Protein AF-A0A1B1UC60-F1 (afdb_monomer_lite)

Organism: NCBI:txid1274631

Structure (mmCIF, N/CA/C/O backbone):
data_AF-A0A1B1UC60-F1
#
_entry.id   AF-A0A1B1UC60-F1
#
loop_
_atom_site.group_PDB
_atom_site.id
_atom_site.type_symbol
_atom_site.label_atom_id
_atom_site.label_alt_id
_atom_site.label_comp_id
_atom_site.label_asym_id
_atom_site.label_entity_id
_atom_site.label_seq_id
_atom_site.pdbx_PDB_ins_code
_atom_site.Cartn_x
_atom_site.Cartn_y
_atom_site.Cartn_z
_atom_site.occupancy
_atom_site.B_iso_or_equiv
_atom_site.auth_seq_id
_atom_site.auth_comp_id
_atom_site.auth_asym_id
_atom_site.auth_atom_id
_atom_site.pdbx_PDB_model_num
ATOM 1 N N . MET A 1 1 ? 7.643 90.306 -27.991 1.00 34.22 1 MET A N 1
ATOM 2 C CA . MET A 1 1 ? 6.418 90.229 -27.163 1.00 34.22 1 MET A CA 1
ATOM 3 C C . MET A 1 1 ? 6.064 88.763 -26.947 1.00 34.22 1 MET A C 1
ATOM 5 O O . MET A 1 1 ? 6.031 88.009 -27.910 1.00 34.22 1 MET A O 1
ATOM 9 N N . ASN A 1 2 ? 5.929 88.393 -25.672 1.00 38.38 2 ASN A N 1
ATOM 10 C CA . ASN A 1 2 ? 5.862 87.059 -25.060 1.00 38.38 2 ASN A CA 1
ATOM 11 C C . ASN A 1 2 ? 5.061 85.955 -25.775 1.00 38.38 2 ASN A C 1
ATOM 13 O O . ASN A 1 2 ? 3.880 86.121 -26.065 1.00 38.38 2 ASN A O 1
ATOM 17 N N . LYS A 1 3 ? 5.667 84.762 -25.843 1.00 38.03 3 LYS A N 1
ATOM 18 C CA . LYS A 1 3 ? 4.985 83.456 -25.806 1.00 38.03 3 LYS A CA 1
ATOM 19 C C . LYS A 1 3 ? 5.705 82.611 -24.745 1.00 38.03 3 LYS A C 1
ATOM 21 O O . LYS A 1 3 ? 6.890 82.349 -24.884 1.00 38.03 3 LYS A O 1
ATOM 26 N N . CYS A 1 4 ? 5.135 82.488 -23.546 1.00 45.31 4 CYS A N 1
ATOM 27 C CA . CYS A 1 4 ? 4.362 81.315 -23.114 1.00 45.31 4 CYS A CA 1
ATOM 28 C C . CYS A 1 4 ? 5.073 79.989 -23.407 1.00 45.31 4 CYS A C 1
ATOM 30 O O . CYS A 1 4 ? 5.000 79.506 -24.531 1.00 45.31 4 CYS A O 1
ATOM 32 N N . LEU A 1 5 ? 5.667 79.377 -22.380 1.00 43.56 5 LEU A N 1
ATOM 33 C CA . LEU A 1 5 ? 5.778 77.922 -22.307 1.00 43.56 5 LEU A CA 1
ATOM 34 C C . LEU A 1 5 ? 5.834 77.482 -20.833 1.00 43.56 5 LEU A C 1
ATOM 36 O O . LEU A 1 5 ? 6.873 77.536 -20.183 1.00 43.56 5 LEU A O 1
ATOM 40 N N . LEU A 1 6 ? 4.678 77.088 -20.300 1.00 45.09 6 LEU A N 1
ATOM 41 C CA . LEU A 1 6 ? 4.575 76.270 -19.094 1.00 45.09 6 LEU A CA 1
ATOM 42 C C . LEU A 1 6 ? 4.804 74.819 -19.528 1.00 45.09 6 LEU A C 1
ATOM 44 O O . LEU A 1 6 ? 4.009 74.273 -20.288 1.00 45.09 6 LEU A O 1
ATOM 48 N N . VAL A 1 7 ? 5.904 74.214 -19.083 1.00 45.28 7 VAL A N 1
ATOM 49 C CA . VAL A 1 7 ? 6.186 72.789 -19.295 1.00 45.28 7 VAL A CA 1
ATOM 50 C C . VAL A 1 7 ? 5.651 72.029 -18.088 1.00 45.28 7 VAL A C 1
ATOM 52 O O . VAL A 1 7 ? 6.196 72.125 -16.991 1.00 45.28 7 VAL A O 1
ATOM 55 N N . THR A 1 8 ? 4.566 71.285 -18.277 1.00 48.38 8 THR A N 1
ATOM 56 C CA . THR A 1 8 ? 4.047 70.347 -17.278 1.00 48.38 8 THR A CA 1
ATOM 57 C C . THR A 1 8 ? 4.685 68.983 -17.539 1.00 48.38 8 THR A C 1
ATOM 59 O O . THR A 1 8 ? 4.385 68.335 -18.538 1.00 48.38 8 THR A O 1
ATOM 62 N N . ILE A 1 9 ? 5.604 68.554 -16.671 1.00 51.50 9 ILE A N 1
ATOM 63 C CA . ILE A 1 9 ? 6.189 67.207 -16.718 1.00 51.50 9 ILE A CA 1
ATOM 64 C C . ILE A 1 9 ? 5.216 66.255 -16.017 1.00 51.50 9 ILE A C 1
ATOM 66 O O . ILE A 1 9 ? 5.057 66.310 -14.799 1.00 51.50 9 ILE A O 1
ATOM 70 N N . LEU A 1 10 ? 4.565 65.380 -16.785 1.00 45.78 10 LEU A N 1
ATOM 71 C CA . LEU A 1 10 ? 3.771 64.273 -16.256 1.00 45.78 10 LEU A CA 1
ATOM 72 C C . LEU A 1 10 ? 4.681 63.037 -16.142 1.00 45.78 10 LEU A C 1
ATOM 74 O O . LEU A 1 10 ? 4.956 62.368 -17.136 1.00 45.78 10 LEU A O 1
ATOM 78 N N . VAL A 1 11 ? 5.187 62.743 -14.941 1.00 51.78 11 VAL A N 1
ATOM 79 C CA . VAL A 1 11 ? 5.900 61.483 -14.670 1.00 51.78 11 VAL A CA 1
ATOM 80 C C . VAL A 1 11 ? 4.858 60.395 -14.420 1.00 51.78 11 VAL A C 1
ATOM 82 O O . VAL A 1 11 ? 4.266 60.324 -13.346 1.00 51.78 11 VAL A O 1
ATOM 85 N N . ALA A 1 12 ? 4.617 59.544 -15.416 1.00 52.75 12 ALA A N 1
ATOM 86 C CA . ALA A 1 12 ? 3.842 58.323 -15.232 1.00 52.75 12 ALA A CA 1
ATOM 87 C C . ALA A 1 12 ? 4.731 57.258 -14.568 1.00 52.75 12 ALA A C 1
ATOM 89 O O . ALA A 1 12 ? 5.546 56.613 -15.229 1.00 52.75 12 ALA A O 1
ATOM 90 N N . LEU A 1 13 ? 4.583 57.078 -13.252 1.00 52.69 13 LEU A N 1
ATOM 91 C CA . LEU A 1 13 ? 5.148 55.935 -12.534 1.00 52.69 13 LEU A CA 1
ATOM 92 C C . LEU A 1 13 ? 4.381 54.673 -12.962 1.00 52.69 13 LEU A C 1
ATOM 94 O O . LEU A 1 13 ? 3.318 54.355 -12.433 1.00 52.69 13 LEU A O 1
ATOM 98 N N . THR A 1 14 ? 4.903 53.953 -13.951 1.00 54.78 14 THR A N 1
ATOM 99 C CA . THR A 1 14 ? 4.450 52.593 -14.255 1.00 54.78 14 THR A CA 1
ATOM 100 C C . THR A 1 14 ? 5.103 51.647 -13.252 1.00 54.78 14 THR A C 1
ATOM 102 O O . THR A 1 14 ? 6.238 51.208 -13.411 1.00 54.78 14 THR A O 1
ATOM 105 N N . GLY A 1 15 ? 4.394 51.365 -12.159 1.00 53.69 15 GLY A N 1
ATOM 106 C CA . GLY A 1 15 ? 4.767 50.306 -11.228 1.00 53.69 15 GLY A CA 1
ATOM 107 C C . GLY A 1 15 ? 4.559 48.944 -11.885 1.00 53.69 15 GLY A C 1
ATOM 108 O O . GLY A 1 15 ? 3.484 48.365 -11.771 1.00 53.69 15 GLY A O 1
ATOM 109 N N . ALA A 1 16 ? 5.571 48.436 -12.587 1.00 58.22 16 ALA A N 1
ATOM 110 C CA . ALA A 1 16 ? 5.612 47.033 -12.972 1.00 58.22 16 ALA A CA 1
ATOM 111 C C . ALA A 1 16 ? 5.888 46.210 -11.708 1.00 58.22 16 ALA A C 1
ATOM 113 O O . ALA A 1 16 ? 7.011 46.169 -11.206 1.00 58.22 16 ALA A O 1
ATOM 114 N N . THR A 1 17 ? 4.859 45.568 -11.162 1.00 59.06 17 THR A N 1
ATOM 115 C CA . THR A 1 17 ? 5.042 44.494 -10.189 1.00 59.06 17 THR A CA 1
ATOM 116 C C . THR A 1 17 ? 5.744 43.342 -10.904 1.00 59.06 17 THR A C 1
ATOM 118 O O . THR A 1 17 ? 5.128 42.558 -11.620 1.00 59.06 17 THR A O 1
ATOM 121 N N . ALA A 1 18 ? 7.069 43.264 -10.762 1.00 60.66 18 ALA A N 1
ATOM 122 C CA . ALA A 1 18 ? 7.835 42.121 -11.230 1.00 60.66 18 ALA A CA 1
ATOM 123 C C . ALA A 1 18 ? 7.402 40.896 -10.414 1.00 60.66 18 ALA A C 1
ATOM 125 O O . ALA A 1 18 ? 7.820 40.713 -9.271 1.00 60.66 18 ALA A O 1
ATOM 126 N N . ALA A 1 19 ? 6.520 40.072 -10.982 1.00 64.44 19 ALA A N 1
ATOM 127 C CA . ALA A 1 19 ? 6.291 38.732 -10.467 1.00 64.44 19 ALA A CA 1
ATOM 128 C C . ALA A 1 19 ? 7.649 38.016 -10.436 1.00 64.44 19 ALA A C 1
ATOM 130 O O . ALA A 1 19 ? 8.370 38.021 -11.434 1.00 64.44 19 ALA A O 1
ATOM 131 N N . ALA A 1 20 ? 8.031 37.457 -9.286 1.00 68.31 20 ALA A N 1
ATOM 132 C CA . ALA A 1 20 ? 9.300 36.755 -9.154 1.00 68.31 20 ALA A CA 1
ATOM 133 C C . ALA A 1 20 ? 9.364 35.623 -10.192 1.00 68.31 20 ALA A C 1
ATOM 135 O O . ALA A 1 20 ? 8.557 34.692 -10.158 1.00 68.31 20 ALA A O 1
ATOM 136 N N . GLN A 1 21 ? 10.305 35.723 -11.133 1.00 72.75 21 GLN A N 1
ATOM 137 C CA . GLN A 1 21 ? 10.526 34.694 -12.142 1.00 72.75 21 GLN A CA 1
ATOM 138 C C . GLN A 1 21 ? 10.873 33.378 -11.432 1.00 72.75 21 GLN A C 1
ATOM 140 O O . GLN A 1 21 ? 11.736 33.359 -10.550 1.00 72.75 21 GLN A O 1
ATOM 145 N N . ALA A 1 22 ? 10.221 32.276 -11.808 1.00 79.44 22 ALA A N 1
ATOM 146 C CA . ALA A 1 22 ? 10.576 30.968 -11.268 1.00 79.44 22 ALA A CA 1
ATOM 147 C C . ALA A 1 22 ? 12.064 30.665 -11.551 1.00 79.44 22 ALA A C 1
ATOM 149 O O . ALA A 1 22 ? 12.548 30.976 -12.646 1.00 79.44 22 ALA A O 1
ATOM 150 N N . PRO A 1 23 ? 12.800 30.064 -10.595 1.00 83.88 23 PRO A N 1
ATOM 151 C CA . PRO A 1 23 ? 14.196 29.705 -10.803 1.00 83.88 23 PRO A CA 1
ATOM 152 C C . PRO A 1 23 ? 14.333 28.757 -11.998 1.00 83.88 23 PRO A C 1
ATOM 154 O O . PRO A 1 23 ? 13.493 27.884 -12.228 1.00 83.88 23 PRO A O 1
ATOM 157 N N . THR A 1 24 ? 15.413 28.919 -12.759 1.00 93.88 24 THR A N 1
ATOM 158 C CA . THR A 1 24 ? 15.725 28.022 -13.875 1.00 93.88 24 THR A CA 1
ATOM 159 C C . THR A 1 24 ? 16.000 26.604 -13.365 1.00 93.88 24 THR A C 1
ATOM 161 O O . THR A 1 24 ? 16.361 26.400 -12.203 1.00 93.88 24 THR A O 1
ATOM 164 N N . LYS A 1 25 ? 15.872 25.600 -14.245 1.00 95.44 25 LYS A N 1
ATOM 165 C CA . LYS A 1 25 ? 16.233 24.208 -13.916 1.00 95.44 25 LYS A CA 1
ATOM 166 C C . LYS A 1 25 ? 17.662 24.106 -13.379 1.00 95.44 25 LYS A C 1
ATOM 168 O O . LYS A 1 25 ? 17.888 23.399 -12.404 1.00 95.44 25 LYS A O 1
ATOM 173 N N . ASP A 1 26 ? 18.590 24.866 -13.952 1.00 96.12 26 ASP A N 1
ATOM 174 C CA . ASP A 1 26 ? 19.987 24.876 -13.519 1.00 96.12 26 ASP A CA 1
ATOM 175 C C . ASP A 1 26 ? 20.150 25.457 -12.113 1.00 96.12 26 ASP A C 1
ATOM 177 O O . ASP A 1 26 ? 20.866 24.883 -11.296 1.00 96.12 26 ASP A O 1
ATOM 181 N N . ALA A 1 27 ? 19.430 26.537 -11.788 1.00 95.75 27 ALA A N 1
ATOM 182 C CA . ALA A 1 27 ? 19.425 27.096 -10.438 1.00 95.75 27 ALA A CA 1
ATOM 183 C C . ALA A 1 27 ? 18.850 26.102 -9.412 1.00 95.75 27 ALA A C 1
ATOM 185 O O . ALA A 1 27 ? 19.379 25.975 -8.306 1.00 95.75 27 ALA A O 1
ATOM 186 N N . LEU A 1 28 ? 17.806 25.350 -9.785 1.00 95.94 28 LEU A N 1
ATOM 187 C CA . LEU A 1 28 ? 17.242 24.287 -8.947 1.00 95.94 28 LEU A CA 1
ATOM 188 C C . LEU A 1 28 ? 18.233 23.134 -8.733 1.00 95.94 28 LEU A C 1
ATOM 190 O O . LEU A 1 28 ? 18.387 22.675 -7.602 1.00 95.94 28 LEU A O 1
ATOM 194 N N . ILE A 1 29 ? 18.928 22.693 -9.786 1.00 96.12 29 ILE A N 1
ATOM 195 C CA . ILE A 1 29 ? 19.940 21.628 -9.710 1.00 96.12 29 ILE A CA 1
ATOM 196 C C . ILE A 1 29 ? 21.138 22.080 -8.870 1.00 96.12 29 ILE A C 1
ATOM 198 O O . ILE A 1 29 ? 21.598 21.323 -8.021 1.00 96.12 29 ILE A O 1
ATOM 202 N N . ALA A 1 30 ? 21.630 23.306 -9.061 1.00 96.31 30 ALA A N 1
ATOM 203 C CA . ALA A 1 30 ? 22.743 23.849 -8.284 1.00 96.31 30 ALA A CA 1
ATOM 204 C C . ALA A 1 30 ? 22.399 23.928 -6.790 1.00 96.31 30 ALA A C 1
ATOM 206 O O . ALA A 1 30 ? 23.187 23.493 -5.951 1.00 96.31 30 ALA A O 1
ATOM 207 N N . ARG A 1 31 ? 21.188 24.399 -6.462 1.00 96.19 31 ARG A N 1
ATOM 208 C CA . ARG A 1 31 ? 20.674 24.387 -5.088 1.00 96.19 31 ARG A CA 1
ATOM 209 C C . ARG A 1 31 ? 20.547 22.965 -4.537 1.00 96.19 31 ARG A C 1
ATOM 211 O O . ARG A 1 31 ? 20.874 22.743 -3.381 1.00 96.19 31 ARG A O 1
ATOM 218 N N . ALA A 1 32 ? 20.054 22.006 -5.321 1.00 95.31 32 ALA A N 1
ATOM 219 C CA . ALA A 1 32 ? 19.947 20.617 -4.871 1.00 95.31 32 ALA A CA 1
ATOM 220 C C . ALA A 1 32 ? 21.329 20.030 -4.546 1.00 95.31 32 ALA A C 1
ATOM 222 O O . ALA A 1 32 ? 21.513 19.487 -3.461 1.00 95.31 32 ALA A O 1
ATOM 223 N N . LYS A 1 33 ? 22.311 20.240 -5.431 1.00 93.50 33 LYS A N 1
ATOM 224 C CA . LYS A 1 33 ? 23.703 19.812 -5.233 1.00 93.50 33 LYS A CA 1
ATOM 225 C C . LYS A 1 33 ? 24.343 20.427 -3.990 1.00 93.50 33 LYS A C 1
ATOM 227 O O . LYS A 1 33 ? 25.084 19.743 -3.301 1.00 93.50 33 LYS A O 1
ATOM 232 N N . SER A 1 34 ? 24.045 21.688 -3.657 1.00 95.94 34 SER A N 1
ATOM 233 C CA . SER A 1 34 ? 24.599 22.311 -2.443 1.00 95.94 34 SER A CA 1
ATOM 234 C C . SER A 1 34 ? 24.080 21.698 -1.135 1.00 95.94 34 SER A C 1
ATOM 236 O O . SER A 1 34 ? 24.659 21.954 -0.085 1.00 95.94 34 SER A O 1
ATOM 238 N N . PHE A 1 35 ? 22.983 20.934 -1.181 1.00 96.06 35 PHE A N 1
ATOM 239 C CA . PHE A 1 35 ? 22.436 20.188 -0.040 1.00 96.06 35 PHE A CA 1
ATOM 240 C C . PHE A 1 35 ? 22.664 18.675 -0.151 1.00 96.06 35 PHE A C 1
ATOM 242 O O . PHE A 1 35 ? 22.179 17.925 0.697 1.00 96.06 35 PHE A O 1
ATOM 249 N N . GLU A 1 36 ? 23.347 18.212 -1.198 1.00 93.88 36 GLU A N 1
ATOM 250 C CA . GLU A 1 36 ? 23.640 16.797 -1.376 1.00 93.88 36 GLU A CA 1
ATOM 251 C C . GLU A 1 36 ? 24.646 16.349 -0.309 1.00 93.88 36 GLU A C 1
ATOM 253 O O . GLU A 1 36 ? 25.618 17.044 -0.011 1.00 93.88 36 GLU A O 1
ATOM 258 N N . LEU A 1 37 ? 24.374 15.206 0.317 1.00 94.00 37 LEU A N 1
ATOM 259 C CA . LEU A 1 37 ? 25.297 14.610 1.276 1.00 94.00 37 LEU A CA 1
ATOM 260 C C . LEU A 1 37 ? 26.477 14.006 0.512 1.00 94.00 37 LEU A C 1
ATOM 262 O O . LEU A 1 37 ? 26.276 13.416 -0.548 1.00 94.00 37 LEU A O 1
ATOM 266 N N . ASP A 1 38 ? 27.685 14.095 1.074 1.00 93.69 38 ASP A N 1
ATOM 267 C CA . ASP A 1 38 ? 28.888 13.455 0.521 1.00 93.69 38 ASP A CA 1
ATOM 268 C C . ASP A 1 38 ? 28.857 11.936 0.761 1.00 93.69 38 ASP A C 1
ATOM 270 O O . ASP A 1 38 ? 29.592 11.365 1.566 1.00 93.69 38 ASP A O 1
ATOM 274 N N . THR A 1 39 ? 27.890 11.281 0.127 1.00 93.19 39 THR A N 1
ATOM 275 C CA . THR A 1 39 ? 27.642 9.846 0.226 1.00 93.19 39 THR A CA 1
ATOM 276 C C . THR A 1 39 ? 27.338 9.294 -1.159 1.00 93.19 39 THR A C 1
ATOM 278 O O . THR A 1 39 ? 26.557 9.906 -1.892 1.00 93.19 39 THR A O 1
ATOM 281 N N . PRO A 1 40 ? 27.887 8.125 -1.532 1.00 92.75 40 PRO A N 1
ATOM 282 C CA . PRO A 1 40 ? 27.552 7.504 -2.802 1.00 92.75 40 PRO A CA 1
ATOM 283 C C . PRO A 1 40 ? 26.067 7.131 -2.828 1.00 92.75 40 PRO A C 1
ATOM 285 O O . PRO A 1 40 ? 25.565 6.458 -1.925 1.00 92.75 40 PRO A O 1
ATOM 288 N N . TYR A 1 41 ? 25.366 7.532 -3.889 1.00 90.25 41 TYR A N 1
ATOM 289 C CA . TYR A 1 41 ? 24.006 7.064 -4.120 1.00 90.25 41 TYR A CA 1
ATOM 290 C C . TYR A 1 41 ? 24.020 5.573 -4.474 1.00 90.25 41 TYR A C 1
ATOM 292 O O . TYR A 1 41 ? 24.623 5.163 -5.467 1.00 90.25 41 TYR A O 1
ATOM 300 N N . VAL A 1 42 ? 23.306 4.769 -3.687 1.00 92.12 42 VAL A N 1
ATOM 301 C CA . VAL A 1 42 ? 23.042 3.358 -3.979 1.00 92.12 42 VAL A CA 1
ATOM 302 C C . VAL A 1 42 ? 21.528 3.187 -4.102 1.00 92.12 42 VAL A C 1
ATOM 304 O O . VAL A 1 42 ? 20.810 3.514 -3.152 1.00 92.12 42 VAL A O 1
ATOM 307 N N . PRO A 1 43 ? 21.006 2.713 -5.249 1.00 89.00 43 PRO A N 1
ATOM 308 C CA . PRO A 1 43 ? 19.575 2.509 -5.396 1.00 89.00 43 PRO A CA 1
ATOM 309 C C . PRO A 1 43 ? 19.090 1.410 -4.438 1.00 89.00 43 PRO A C 1
ATOM 311 O O . PRO A 1 43 ? 19.855 0.500 -4.103 1.00 89.00 43 PRO A O 1
ATOM 314 N N . PRO A 1 44 ? 17.813 1.446 -4.017 1.00 87.75 44 PRO A N 1
ATOM 315 C CA . PRO A 1 44 ? 17.226 0.345 -3.269 1.00 87.75 44 PRO A CA 1
ATOM 316 C C . PRO A 1 44 ? 17.420 -0.985 -4.012 1.00 87.75 44 PRO A C 1
ATOM 318 O O . PRO A 1 44 ? 17.254 -1.023 -5.234 1.00 87.75 44 PRO A O 1
ATOM 321 N N . PRO A 1 45 ? 17.748 -2.078 -3.306 1.00 89.25 45 PRO A N 1
ATOM 322 C CA . PRO A 1 45 ? 17.953 -3.370 -3.944 1.00 89.25 45 PRO A CA 1
ATOM 323 C C . PRO A 1 45 ? 16.661 -3.902 -4.583 1.00 89.25 45 PRO A C 1
ATOM 325 O O . PRO A 1 45 ? 15.551 -3.586 -4.145 1.00 89.25 45 PRO A O 1
ATOM 328 N N . GLY A 1 46 ? 16.819 -4.771 -5.583 1.00 86.25 46 GLY A N 1
ATOM 329 C CA . GLY A 1 46 ? 15.717 -5.441 -6.280 1.00 86.25 46 GLY A CA 1
ATOM 330 C C . GLY A 1 46 ? 15.179 -4.680 -7.495 1.00 86.25 46 GLY A C 1
ATOM 331 O O . GLY A 1 46 ? 15.651 -3.599 -7.839 1.00 86.25 46 GLY A O 1
ATOM 332 N N . ASP A 1 47 ? 14.187 -5.271 -8.163 1.00 90.06 47 ASP A N 1
ATOM 333 C CA . ASP A 1 47 ? 13.523 -4.663 -9.320 1.00 90.06 47 ASP A CA 1
ATOM 334 C C . ASP A 1 47 ? 12.682 -3.441 -8.887 1.00 90.06 47 ASP A C 1
ATOM 336 O O . ASP A 1 47 ? 11.778 -3.588 -8.055 1.00 90.06 47 ASP A O 1
ATOM 340 N N . PRO A 1 48 ? 12.897 -2.243 -9.468 1.00 92.06 48 PRO A N 1
ATOM 341 C CA . PRO A 1 48 ? 12.064 -1.067 -9.223 1.00 92.06 48 PRO A CA 1
ATOM 342 C C . PRO A 1 48 ? 10.552 -1.310 -9.354 1.00 92.06 48 PRO A C 1
ATOM 344 O O . PRO A 1 48 ? 9.767 -0.728 -8.598 1.00 92.06 48 PRO A O 1
ATOM 347 N N . LEU A 1 49 ? 10.110 -2.182 -10.268 1.00 94.25 49 LEU A N 1
ATOM 348 C CA . LEU A 1 49 ? 8.685 -2.491 -10.434 1.00 94.25 49 LEU A CA 1
ATOM 349 C C . LEU A 1 49 ? 8.091 -3.158 -9.181 1.00 94.25 49 LEU A C 1
ATOM 351 O O . LEU A 1 49 ? 6.932 -2.903 -8.845 1.00 94.25 49 LEU A O 1
ATOM 355 N N . THR A 1 50 ? 8.898 -3.918 -8.436 1.00 94.69 50 THR A N 1
ATOM 356 C CA . THR A 1 50 ? 8.514 -4.534 -7.154 1.00 94.69 50 THR A CA 1
ATOM 357 C C . THR A 1 50 ? 8.198 -3.481 -6.093 1.00 94.69 50 THR A C 1
ATOM 359 O O . THR A 1 50 ? 7.238 -3.632 -5.330 1.00 94.69 50 THR A O 1
ATOM 362 N N . HIS A 1 51 ? 8.946 -2.377 -6.069 1.00 94.69 51 HIS A N 1
ATOM 363 C CA . HIS A 1 51 ? 8.709 -1.263 -5.145 1.00 94.69 51 HIS A CA 1
ATOM 364 C C . HIS A 1 51 ? 7.453 -0.470 -5.520 1.00 94.69 51 HIS A C 1
ATOM 366 O O . HIS A 1 51 ? 6.658 -0.113 -4.647 1.00 94.69 51 HIS A O 1
ATOM 372 N N . HIS A 1 52 ? 7.202 -0.273 -6.817 1.00 95.75 52 HIS A N 1
ATOM 373 C CA . HIS A 1 52 ? 5.952 0.327 -7.289 1.00 95.75 52 HIS A CA 1
ATOM 374 C C . HIS A 1 52 ? 4.732 -0.539 -6.957 1.00 95.75 52 HIS A C 1
ATOM 376 O O . HIS A 1 52 ? 3.731 -0.009 -6.477 1.00 95.75 52 HIS A O 1
ATOM 382 N N . ALA A 1 53 ? 4.814 -1.860 -7.138 1.00 96.81 53 ALA A N 1
ATOM 383 C CA . ALA A 1 53 ? 3.748 -2.788 -6.759 1.00 96.81 53 ALA A CA 1
ATOM 384 C C . ALA A 1 53 ? 3.482 -2.779 -5.244 1.00 96.81 53 ALA A C 1
ATOM 386 O O . ALA A 1 53 ? 2.330 -2.737 -4.815 1.00 96.81 53 ALA A O 1
ATOM 387 N N . ALA A 1 54 ? 4.544 -2.744 -4.434 1.00 96.56 54 ALA A N 1
ATOM 388 C CA . ALA A 1 54 ? 4.475 -2.616 -2.979 1.00 96.56 54 ALA A CA 1
ATOM 389 C C . ALA A 1 54 ? 3.754 -1.333 -2.533 1.00 96.56 54 ALA A C 1
ATOM 391 O O . ALA A 1 54 ? 2.860 -1.381 -1.680 1.00 96.56 54 ALA A O 1
ATOM 392 N N . GLY A 1 55 ? 4.116 -0.195 -3.128 1.00 96.38 55 GLY A N 1
ATOM 393 C CA . GLY A 1 55 ? 3.442 1.076 -2.884 1.00 96.38 55 GLY A CA 1
ATOM 394 C C . GLY A 1 55 ? 1.991 1.053 -3.363 1.00 96.38 55 GLY A C 1
ATOM 395 O O . GLY A 1 55 ? 1.097 1.491 -2.640 1.00 96.38 55 GLY A O 1
ATOM 396 N N . TYR A 1 56 ? 1.739 0.486 -4.545 1.00 97.75 56 TYR A N 1
ATOM 397 C CA . TYR A 1 56 ? 0.403 0.431 -5.127 1.00 97.75 56 TYR A CA 1
ATOM 398 C C . TYR A 1 56 ? -0.556 -0.399 -4.266 1.00 97.75 56 TYR A C 1
ATOM 400 O O . TYR A 1 56 ? -1.646 0.074 -3.941 1.00 97.75 56 TYR A O 1
ATOM 408 N N . ALA A 1 57 ? -0.122 -1.574 -3.795 1.00 98.19 57 ALA A N 1
ATOM 409 C CA . ALA A 1 57 ? -0.883 -2.389 -2.849 1.00 98.19 57 ALA A CA 1
ATOM 410 C C . ALA A 1 57 ? -1.229 -1.602 -1.573 1.00 98.19 57 ALA A C 1
ATOM 412 O O . ALA A 1 57 ? -2.373 -1.633 -1.116 1.00 98.19 57 ALA A O 1
ATOM 413 N N . LYS A 1 58 ? -0.279 -0.829 -1.027 1.00 98.19 58 LYS A N 1
ATOM 414 C CA . LYS A 1 58 ? -0.520 0.014 0.155 1.00 98.19 58 LYS A CA 1
ATOM 415 C C . LYS A 1 58 ? -1.532 1.116 -0.107 1.00 98.19 58 LYS A C 1
ATOM 417 O O . LYS A 1 58 ? -2.423 1.314 0.716 1.00 98.19 58 LYS A O 1
ATOM 422 N N . VAL A 1 59 ? -1.394 1.846 -1.214 1.00 98.12 59 VAL A N 1
ATOM 423 C CA . VAL A 1 59 ? -2.314 2.937 -1.571 1.00 98.12 59 VAL A CA 1
ATOM 424 C C . VAL A 1 59 ? -3.731 2.396 -1.714 1.00 98.12 59 VAL A C 1
ATOM 426 O O . VAL A 1 59 ? -4.658 2.949 -1.128 1.00 98.1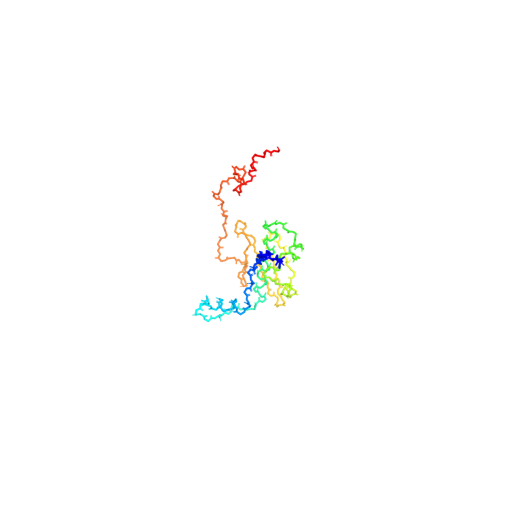2 59 VAL A O 1
ATOM 429 N N . MET A 1 60 ? -3.886 1.272 -2.411 1.00 98.38 60 MET A N 1
ATOM 430 C CA . MET A 1 60 ? -5.178 0.613 -2.588 1.00 98.38 60 MET A CA 1
ATOM 431 C C . MET A 1 60 ? -5.756 0.098 -1.268 1.00 98.38 60 MET A C 1
ATOM 433 O O . MET A 1 60 ? -6.942 0.286 -1.011 1.00 98.38 60 MET A O 1
ATOM 437 N N . CYS A 1 61 ? -4.927 -0.486 -0.399 1.00 98.69 61 CYS A N 1
ATOM 438 C CA . CYS A 1 61 ? -5.351 -0.893 0.939 1.00 98.69 61 CYS A CA 1
ATOM 439 C C . CYS A 1 61 ? -5.882 0.302 1.741 1.00 98.69 61 CYS A C 1
ATOM 441 O O . CYS A 1 61 ? -6.980 0.225 2.290 1.00 98.69 61 CYS A O 1
ATOM 443 N N . SER A 1 62 ? -5.145 1.419 1.785 1.00 98.50 62 SER A N 1
ATOM 444 C CA . SER A 1 62 ? -5.580 2.621 2.505 1.00 98.50 62 SER A CA 1
ATOM 445 C C . SER A 1 62 ? -6.869 3.190 1.917 1.00 98.50 62 SER A C 1
ATOM 447 O O . SER A 1 62 ? -7.804 3.477 2.661 1.00 98.50 62 SER A O 1
ATOM 449 N N . ALA A 1 63 ? -6.950 3.294 0.591 1.00 98.12 63 ALA A N 1
ATOM 450 C CA . ALA A 1 63 ? -8.131 3.800 -0.094 1.00 98.12 63 ALA A CA 1
ATOM 451 C C . ALA A 1 63 ? -9.386 2.993 0.267 1.00 98.12 63 ALA A C 1
ATOM 453 O O . ALA A 1 63 ? -10.407 3.573 0.627 1.00 98.12 63 ALA A O 1
ATOM 454 N N . VAL A 1 64 ? -9.298 1.661 0.231 1.00 98.44 64 VAL A N 1
ATOM 455 C CA . VAL A 1 64 ? -10.452 0.783 0.455 1.00 98.44 64 VAL A CA 1
ATOM 456 C C . VAL A 1 64 ? -10.781 0.618 1.939 1.00 98.44 64 VAL A C 1
ATOM 458 O O . VAL A 1 64 ? -11.947 0.708 2.313 1.00 98.44 64 VAL A O 1
ATOM 461 N N . PHE A 1 65 ? -9.790 0.358 2.796 1.00 98.50 65 PHE A N 1
ATOM 462 C CA . PHE A 1 65 ? -10.037 -0.030 4.191 1.00 98.50 65 PHE A CA 1
ATOM 463 C C . PHE A 1 65 ? -9.970 1.123 5.193 1.00 98.50 65 PHE A C 1
ATOM 465 O O . PHE A 1 65 ? -10.531 0.986 6.276 1.00 98.50 65 PHE A O 1
ATOM 472 N N . MET A 1 66 ? -9.305 2.235 4.862 1.00 97.12 66 MET A N 1
ATOM 473 C CA . MET A 1 66 ? -9.265 3.417 5.734 1.00 97.12 66 MET A CA 1
ATOM 474 C C . MET A 1 66 ? -10.256 4.481 5.272 1.00 97.12 66 MET A C 1
ATOM 476 O O . MET A 1 66 ? -11.033 4.978 6.076 1.00 97.12 66 MET A O 1
ATOM 480 N N . THR A 1 67 ? -10.235 4.822 3.983 1.00 97.19 67 THR A N 1
ATOM 481 C CA . THR A 1 67 ? -11.086 5.888 3.430 1.00 97.19 67 THR A CA 1
ATOM 482 C C . THR A 1 67 ? -12.452 5.373 2.966 1.00 97.19 67 THR A C 1
ATOM 484 O O . THR A 1 67 ? -13.388 6.153 2.855 1.00 97.19 67 THR A O 1
ATOM 487 N N . GLY A 1 68 ? -12.592 4.068 2.707 1.00 97.38 68 GLY A N 1
ATOM 488 C CA . GLY A 1 68 ? -13.855 3.477 2.252 1.00 97.38 68 GLY A CA 1
ATOM 489 C C . GLY A 1 68 ? -14.158 3.699 0.766 1.00 97.38 68 GLY A C 1
ATOM 490 O O . GLY A 1 68 ? -15.307 3.569 0.352 1.00 97.38 68 GLY A O 1
ATOM 491 N N . LEU A 1 69 ? -13.152 4.028 -0.048 1.00 98.25 69 LEU A N 1
ATOM 492 C CA . LEU A 1 69 ? -13.323 4.233 -1.486 1.00 98.25 69 LEU A CA 1
ATOM 493 C C . LEU A 1 69 ? -13.645 2.920 -2.210 1.00 98.25 69 LEU A C 1
ATOM 495 O O . LEU A 1 69 ? -13.127 1.849 -1.871 1.00 98.25 69 LEU A O 1
ATOM 499 N N . ALA A 1 70 ? -14.457 3.019 -3.264 1.00 98.19 70 ALA A N 1
ATOM 500 C CA . ALA A 1 70 ? -14.693 1.910 -4.177 1.00 98.19 70 ALA A CA 1
ATOM 501 C C . ALA A 1 70 ? -13.376 1.509 -4.884 1.00 98.19 70 ALA A C 1
ATOM 503 O O . ALA A 1 70 ? -12.601 2.393 -5.268 1.00 98.19 70 ALA A O 1
ATOM 504 N N . PRO A 1 71 ? -13.075 0.204 -5.047 1.00 97.88 71 PRO A N 1
ATOM 505 C CA . PRO A 1 71 ? -11.795 -0.230 -5.608 1.00 97.88 71 PRO A CA 1
ATOM 506 C C . PRO A 1 71 ? -11.511 0.300 -7.017 1.00 97.88 71 PRO A C 1
ATOM 508 O O . PRO A 1 71 ? -10.402 0.744 -7.287 1.00 97.88 71 PRO A O 1
ATOM 511 N N . ASP A 1 72 ? -12.499 0.294 -7.904 1.00 96.94 72 ASP A N 1
ATOM 512 C CA . ASP A 1 72 ? -12.401 0.814 -9.271 1.00 96.94 72 ASP A CA 1
ATOM 513 C C . ASP A 1 72 ? -12.128 2.325 -9.298 1.00 96.94 72 ASP A C 1
ATOM 515 O O . ASP A 1 72 ? -11.209 2.782 -9.984 1.00 96.94 72 ASP A O 1
ATOM 519 N N . PHE A 1 73 ? -12.837 3.090 -8.466 1.00 97.25 73 PHE A N 1
ATOM 520 C CA . PHE A 1 73 ? -12.576 4.513 -8.273 1.00 97.25 73 PHE A CA 1
ATOM 521 C C . PHE A 1 73 ? -11.153 4.752 -7.761 1.00 97.25 73 PHE A C 1
ATOM 523 O O . PHE A 1 73 ? -10.452 5.641 -8.251 1.00 97.25 73 PHE A O 1
ATOM 530 N N . ALA A 1 74 ? -10.701 3.950 -6.795 1.00 96.81 74 ALA A N 1
ATOM 531 C CA . ALA A 1 74 ? -9.374 4.090 -6.217 1.00 96.81 74 ALA A CA 1
ATOM 532 C C . ALA A 1 74 ? -8.261 3.749 -7.226 1.00 96.81 74 ALA A C 1
ATOM 534 O O . ALA A 1 74 ? -7.253 4.459 -7.312 1.00 96.81 74 ALA A O 1
ATOM 535 N N . VAL A 1 75 ? -8.462 2.713 -8.046 1.00 95.44 75 VAL A N 1
ATOM 536 C CA . VAL A 1 75 ? -7.587 2.401 -9.181 1.00 95.44 75 VAL A CA 1
ATOM 537 C C . VAL A 1 75 ? -7.518 3.610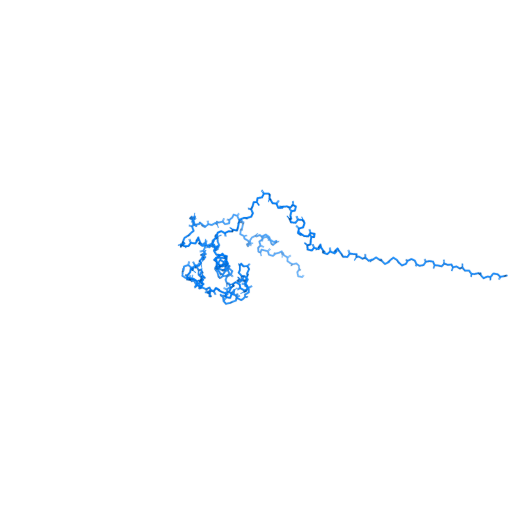 -10.114 1.00 95.44 75 VAL A C 1
ATOM 539 O O . VAL A 1 75 ? -6.420 4.068 -10.424 1.00 95.44 75 VAL A O 1
ATOM 542 N N . ALA A 1 76 ? -8.646 4.167 -10.544 1.00 93.88 76 ALA A N 1
ATOM 543 C CA . ALA A 1 76 ? -8.643 5.275 -11.496 1.00 93.88 76 ALA A CA 1
ATOM 544 C C . ALA A 1 76 ? -7.975 6.546 -10.938 1.00 93.88 76 ALA A C 1
ATOM 546 O O . ALA A 1 76 ? -7.195 7.176 -11.648 1.00 93.88 76 ALA A O 1
ATOM 547 N N . ASN A 1 77 ? -8.213 6.884 -9.665 1.00 94.75 77 ASN A N 1
ATOM 548 C CA . ASN A 1 77 ? -7.961 8.241 -9.170 1.00 94.75 77 ASN A CA 1
ATOM 549 C C . ASN A 1 77 ? -6.866 8.380 -8.113 1.00 94.75 77 ASN A C 1
ATOM 551 O O . ASN A 1 77 ? -6.359 9.480 -7.948 1.00 94.75 77 ASN A O 1
ATOM 555 N N . VAL A 1 78 ? -6.490 7.328 -7.378 1.00 93.75 78 VAL A N 1
ATOM 556 C CA . VAL A 1 78 ? -5.502 7.473 -6.280 1.00 93.75 78 VAL A CA 1
ATOM 557 C C . VAL A 1 78 ? -4.312 6.533 -6.402 1.00 93.75 78 VAL A C 1
ATOM 559 O O . VAL A 1 78 ? -3.218 6.861 -5.949 1.00 93.75 78 VAL A O 1
ATOM 562 N N . GLY A 1 79 ? -4.478 5.398 -7.085 1.00 89.56 79 GLY A N 1
ATOM 563 C CA . GLY A 1 79 ? -3.428 4.395 -7.261 1.00 89.56 79 GLY A CA 1
ATOM 564 C C . GLY A 1 79 ? -2.131 4.912 -7.892 1.00 89.56 79 GLY A C 1
ATOM 565 O O . GLY A 1 79 ? -1.083 4.294 -7.726 1.00 89.56 79 GLY A O 1
ATOM 566 N N . PHE A 1 80 ? -2.187 6.041 -8.609 1.00 91.06 80 PHE A N 1
ATOM 567 C CA . PHE A 1 80 ? -1.053 6.585 -9.355 1.00 91.06 80 PHE A CA 1
ATOM 568 C C . PHE A 1 80 ? 0.076 7.153 -8.473 1.00 91.06 80 PHE A C 1
ATOM 570 O O . PHE A 1 80 ? 1.191 7.327 -8.961 1.00 91.06 80 PHE A O 1
ATOM 577 N N . PHE A 1 81 ? -0.194 7.442 -7.192 1.00 87.50 81 PHE A N 1
ATOM 578 C CA . PHE A 1 81 ? 0.723 8.196 -6.326 1.00 87.50 81 PHE A CA 1
ATOM 579 C C . PHE A 1 81 ? 2.082 7.506 -6.129 1.00 87.50 81 PHE A C 1
ATOM 581 O O . PHE A 1 81 ? 3.124 8.149 -6.183 1.00 87.50 81 PHE A O 1
ATOM 588 N N . THR A 1 82 ? 2.087 6.187 -5.932 1.00 87.88 82 THR A N 1
ATOM 589 C CA . THR A 1 82 ? 3.320 5.395 -5.751 1.00 87.88 82 THR A CA 1
ATOM 590 C C . THR A 1 82 ? 3.711 4.595 -6.988 1.00 87.88 82 THR A C 1
ATOM 592 O O . THR A 1 82 ? 4.814 4.060 -7.057 1.00 87.88 82 THR A O 1
ATOM 595 N N . ALA A 1 83 ? 2.807 4.471 -7.955 1.00 90.69 83 ALA A N 1
ATOM 596 C CA . ALA A 1 83 ? 3.032 3.761 -9.199 1.00 90.69 83 ALA A CA 1
ATOM 597 C C . ALA A 1 83 ? 2.390 4.581 -10.313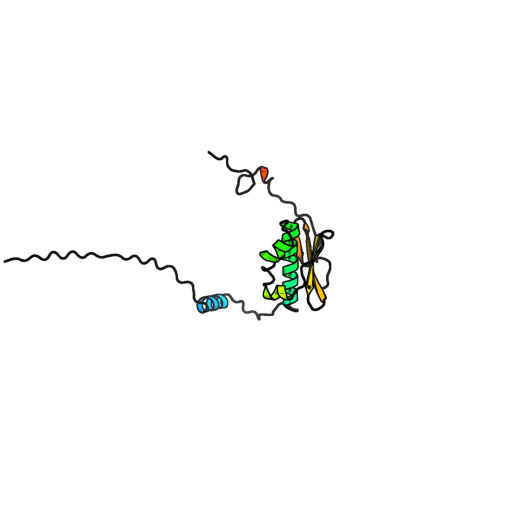 1.00 90.69 83 ALA A C 1
ATOM 599 O O . ALA A 1 83 ? 1.172 4.579 -10.452 1.00 90.69 83 ALA A O 1
ATOM 600 N N . SER A 1 84 ? 3.196 5.299 -11.094 1.00 91.62 84 SER A N 1
ATOM 601 C CA . SER A 1 84 ? 2.695 6.088 -12.225 1.00 91.62 84 SER A CA 1
ATOM 602 C C . SER A 1 84 ? 1.848 5.228 -13.172 1.00 91.62 84 SER A C 1
ATOM 604 O O . SER A 1 84 ? 1.963 3.999 -13.181 1.00 91.62 84 SER A O 1
ATOM 606 N N . TYR A 1 85 ? 1.024 5.853 -14.018 1.00 91.44 85 TYR A N 1
ATOM 607 C CA . TYR A 1 85 ? 0.218 5.117 -15.001 1.00 91.44 85 TYR A CA 1
ATOM 608 C C . TYR A 1 85 ? 1.060 4.156 -15.857 1.00 91.44 85 TYR A C 1
ATOM 610 O O . TYR A 1 85 ? 0.651 3.017 -16.070 1.00 91.44 85 TYR A O 1
ATOM 618 N N . GLY A 1 86 ? 2.271 4.567 -16.254 1.00 93.31 86 GLY A N 1
ATOM 619 C CA . GLY A 1 86 ? 3.198 3.715 -17.004 1.00 93.31 86 GLY A CA 1
ATOM 620 C C . GLY A 1 86 ? 3.691 2.497 -16.215 1.00 93.31 86 GLY A C 1
ATOM 621 O O . GLY A 1 86 ? 3.801 1.409 -16.772 1.00 93.31 86 GLY A O 1
ATOM 622 N N . HIS A 1 87 ? 3.948 2.635 -14.910 1.00 93.25 87 HIS A N 1
ATOM 623 C CA . HIS A 1 87 ? 4.316 1.490 -14.072 1.00 93.25 87 HIS A CA 1
ATOM 624 C C . HIS A 1 87 ? 3.119 0.577 -13.796 1.00 93.25 87 HIS A C 1
ATOM 626 O O . HIS A 1 87 ? 3.259 -0.638 -13.898 1.00 93.25 87 HIS A O 1
ATOM 632 N N . ARG A 1 88 ? 1.943 1.147 -13.511 1.00 91.94 88 ARG A N 1
ATOM 633 C CA . ARG A 1 88 ? 0.706 0.403 -13.224 1.00 91.94 88 ARG A CA 1
ATOM 634 C C . ARG A 1 88 ? 0.200 -0.412 -14.398 1.00 91.94 88 ARG A C 1
ATOM 636 O O . ARG A 1 88 ? -0.299 -1.504 -14.174 1.00 91.94 88 ARG A O 1
ATOM 643 N N . ALA A 1 89 ? 0.368 0.080 -15.623 1.00 93.12 89 ALA A N 1
ATOM 644 C CA . ALA A 1 89 ? 0.011 -0.667 -16.827 1.00 93.12 89 ALA A CA 1
ATOM 645 C C . ALA A 1 89 ? 0.767 -2.005 -16.953 1.00 93.12 89 ALA A C 1
ATOM 647 O O . ALA A 1 89 ? 0.340 -2.879 -17.698 1.00 93.12 89 ALA A O 1
ATOM 648 N N . ARG A 1 90 ? 1.879 -2.171 -16.223 1.00 95.25 90 ARG A N 1
ATOM 649 C CA . ARG A 1 90 ? 2.690 -3.398 -16.186 1.00 95.25 90 ARG A CA 1
ATOM 650 C C . ARG A 1 90 ? 2.385 -4.292 -14.982 1.00 95.25 90 ARG A C 1
ATOM 652 O O . ARG A 1 90 ? 3.032 -5.319 -14.824 1.00 95.25 90 ARG A O 1
ATOM 659 N N . LEU A 1 91 ? 1.479 -3.878 -14.100 1.00 95.56 91 LEU A N 1
ATOM 660 C CA . LEU A 1 91 ? 1.115 -4.603 -12.886 1.00 95.56 91 LEU A CA 1
ATOM 661 C C . LEU A 1 91 ? -0.251 -5.262 -13.060 1.00 95.56 91 LEU A C 1
ATOM 663 O O . LEU A 1 91 ? -1.109 -4.761 -13.786 1.00 95.56 91 LEU A O 1
ATOM 667 N N . GLY A 1 92 ? -0.473 -6.359 -12.342 1.00 95.69 92 GLY A N 1
ATOM 668 C CA . GLY A 1 92 ? -1.801 -6.934 -12.197 1.00 95.69 92 GLY A CA 1
ATOM 669 C C . GLY A 1 92 ? -2.765 -5.968 -11.504 1.00 95.69 92 GLY A C 1
ATOM 670 O O . GLY A 1 92 ? -2.368 -5.120 -10.696 1.00 95.69 92 GLY A O 1
ATOM 671 N N . MET A 1 93 ? -4.054 -6.123 -11.805 1.00 96.06 93 MET A N 1
ATOM 672 C CA . MET A 1 93 ? -5.106 -5.393 -11.101 1.00 96.06 93 MET A CA 1
ATOM 673 C C . MET A 1 93 ? -5.070 -5.730 -9.602 1.00 96.06 93 MET A C 1
ATOM 675 O O . MET A 1 93 ? -4.944 -6.906 -9.255 1.00 96.06 93 MET A O 1
ATOM 679 N N . PRO A 1 94 ? -5.199 -4.734 -8.705 1.00 97.62 94 PRO A N 1
ATOM 68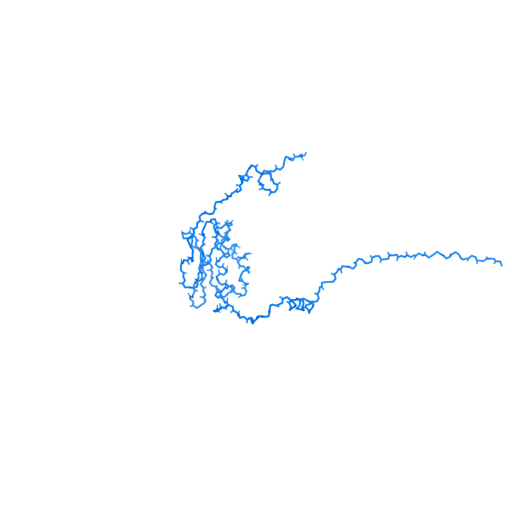0 C CA . PRO A 1 94 ? -5.227 -4.992 -7.272 1.00 97.62 94 PRO A CA 1
ATOM 681 C C . PRO A 1 94 ? -6.378 -5.925 -6.890 1.00 97.62 94 PRO A C 1
ATOM 683 O O . PRO A 1 94 ? -7.544 -5.626 -7.151 1.00 97.62 94 PRO A O 1
ATOM 686 N N . VAL A 1 95 ? -6.058 -7.028 -6.220 1.00 98.44 95 VAL A N 1
ATOM 687 C CA . VAL A 1 95 ? -7.040 -7.962 -5.665 1.00 98.44 95 VAL A CA 1
ATOM 688 C C . VAL A 1 95 ? -7.358 -7.540 -4.237 1.00 98.44 95 VAL A C 1
ATOM 690 O O . VAL A 1 95 ? -6.467 -7.494 -3.388 1.00 98.44 95 VAL A O 1
ATOM 693 N N . ILE A 1 96 ? -8.625 -7.218 -3.973 1.00 98.56 96 ILE A N 1
ATOM 694 C CA . ILE A 1 96 ? -9.098 -6.768 -2.660 1.00 98.56 96 ILE A CA 1
ATOM 695 C C . ILE A 1 96 ? -9.591 -7.969 -1.850 1.00 98.56 96 ILE A C 1
ATOM 697 O O . ILE A 1 96 ? -10.720 -8.429 -2.023 1.00 98.56 96 ILE A O 1
ATOM 701 N N . ASP A 1 97 ? -8.772 -8.437 -0.915 1.00 98.25 97 ASP A N 1
ATOM 702 C CA . ASP A 1 97 ? -9.160 -9.455 0.055 1.00 98.25 97 ASP A CA 1
ATOM 703 C C . ASP A 1 97 ? -9.850 -8.791 1.253 1.00 98.25 97 ASP A C 1
ATOM 705 O O . ASP A 1 97 ? -9.224 -8.314 2.205 1.00 98.25 97 ASP A O 1
ATOM 709 N N . ARG A 1 98 ? -11.182 -8.740 1.205 1.00 98.31 98 ARG A N 1
ATOM 710 C CA . ARG A 1 98 ? -11.987 -8.141 2.278 1.00 98.31 98 ARG A CA 1
ATOM 711 C C . ARG A 1 98 ? -11.998 -8.972 3.559 1.00 98.31 98 ARG A C 1
ATOM 713 O O . ARG A 1 98 ? -12.131 -8.381 4.630 1.00 98.31 98 ARG A O 1
ATOM 720 N N . ALA A 1 99 ? -11.855 -10.294 3.460 1.00 98.06 99 ALA A N 1
ATOM 721 C CA . ALA A 1 99 ? -11.879 -11.187 4.614 1.00 98.06 99 ALA A CA 1
ATOM 722 C C . ALA A 1 99 ? -10.630 -10.980 5.479 1.00 98.06 99 ALA A C 1
ATOM 724 O O . ALA A 1 99 ? -10.734 -10.775 6.688 1.00 98.06 99 ALA A O 1
ATOM 725 N N . ASN A 1 100 ? -9.457 -10.919 4.845 1.00 97.19 100 ASN A N 1
ATOM 726 C CA . ASN A 1 100 ? -8.186 -10.680 5.531 1.00 97.19 100 ASN A CA 1
ATOM 727 C C . ASN A 1 100 ? -7.807 -9.197 5.631 1.00 97.19 100 ASN A C 1
ATOM 729 O O . ASN A 1 100 ? -6.771 -8.871 6.217 1.00 97.19 100 ASN A O 1
ATOM 733 N N . LYS A 1 101 ? -8.641 -8.307 5.079 1.00 98.06 101 LYS A N 1
ATOM 734 C CA . LYS A 1 101 ? -8.409 -6.860 4.969 1.00 98.06 101 LYS A CA 1
ATOM 735 C C . LYS A 1 101 ? -7.048 -6.544 4.337 1.00 98.06 101 LYS A C 1
ATOM 737 O O . LYS A 1 101 ? -6.270 -5.745 4.865 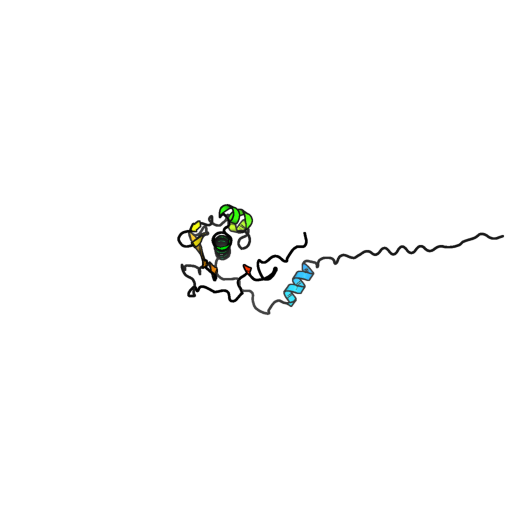1.00 98.06 101 LYS A O 1
ATOM 742 N N . ALA A 1 102 ? -6.754 -7.212 3.228 1.00 98.38 102 ALA A N 1
ATOM 743 C CA . ALA A 1 102 ? -5.497 -7.110 2.503 1.00 98.38 102 ALA A CA 1
ATOM 744 C C . ALA A 1 102 ? -5.724 -6.767 1.026 1.00 98.38 102 ALA A C 1
ATOM 746 O O . ALA A 1 102 ? -6.808 -6.957 0.477 1.00 98.38 102 ALA A O 1
ATOM 747 N N . VAL A 1 103 ? -4.691 -6.229 0.387 1.00 98.56 103 VAL A N 1
ATOM 748 C CA . VAL A 1 103 ? -4.653 -5.988 -1.055 1.00 98.56 103 VAL A CA 1
ATOM 749 C C . VAL A 1 103 ? -3.401 -6.615 -1.632 1.00 98.56 103 VAL A C 1
ATOM 751 O O . VAL A 1 103 ? -2.315 -6.423 -1.085 1.00 98.56 103 VAL A O 1
ATOM 754 N N . HIS A 1 104 ? -3.561 -7.316 -2.750 1.00 98.19 104 HIS A N 1
ATOM 755 C CA . HIS A 1 104 ? -2.495 -8.026 -3.446 1.00 98.19 104 HIS A CA 1
ATOM 756 C C . HIS A 1 104 ? -2.318 -7.466 -4.857 1.00 98.19 104 HIS A C 1
ATOM 758 O O . HIS A 1 104 ? -3.295 -7.256 -5.573 1.00 98.19 104 HIS A O 1
ATOM 764 N N . VAL A 1 105 ? -1.072 -7.223 -5.252 1.00 97.75 105 VAL A N 1
ATOM 765 C CA . VAL A 1 105 ? -0.690 -6.783 -6.597 1.00 97.75 105 VAL A CA 1
ATOM 766 C C . VAL A 1 105 ? 0.372 -7.740 -7.119 1.00 97.75 105 VAL A C 1
ATOM 768 O O . VAL A 1 105 ? 1.468 -7.824 -6.561 1.00 97.75 105 VAL A O 1
ATOM 771 N N . THR A 1 106 ? 0.033 -8.467 -8.177 1.00 97.00 106 THR A N 1
ATOM 772 C CA . THR A 1 106 ? 0.915 -9.456 -8.806 1.00 97.00 106 THR A CA 1
ATOM 773 C C . THR A 1 106 ? 1.700 -8.817 -9.947 1.00 97.00 106 THR A C 1
ATOM 775 O O . THR A 1 106 ? 1.154 -8.050 -10.742 1.00 97.00 106 THR A O 1
ATOM 778 N N . LEU A 1 107 ? 2.995 -9.103 -10.000 1.00 95.81 107 LEU A N 1
ATOM 779 C CA . LEU A 1 107 ? 3.916 -8.678 -11.045 1.00 95.81 107 LEU A CA 1
ATOM 780 C C . LEU A 1 107 ? 3.928 -9.680 -12.215 1.00 95.81 107 LEU A C 1
ATOM 782 O O . LEU A 1 107 ? 3.497 -10.823 -12.045 1.00 95.81 107 LEU A O 1
ATOM 786 N N . PRO A 1 108 ? 4.452 -9.293 -13.396 1.00 95.31 108 PRO A N 1
ATOM 787 C CA . PRO A 1 108 ? 4.568 -10.196 -14.547 1.00 95.31 108 PRO A CA 1
ATOM 788 C C . PRO A 1 108 ? 5.413 -11.452 -14.297 1.00 95.31 108 PRO A C 1
ATOM 790 O O . PRO A 1 108 ? 5.198 -12.468 -14.948 1.00 95.31 108 PRO A O 1
ATOM 793 N N . ASP A 1 109 ? 6.359 -11.393 -13.360 1.00 92.69 109 ASP A N 1
ATOM 794 C CA . ASP A 1 109 ? 7.209 -12.518 -12.950 1.00 92.69 109 ASP A CA 1
ATOM 795 C C . ASP A 1 109 ? 6.527 -13.466 -11.939 1.00 92.69 109 ASP A C 1
ATOM 797 O O . ASP A 1 109 ? 7.133 -14.434 -11.483 1.00 92.69 109 ASP A O 1
ATOM 801 N N . GLY A 1 110 ? 5.267 -13.197 -11.579 1.00 92.44 110 GLY A N 1
ATOM 802 C CA . GLY A 1 110 ? 4.484 -13.972 -10.617 1.00 92.44 110 GLY A CA 1
ATOM 803 C C . GLY A 1 110 ? 4.679 -13.555 -9.157 1.00 92.44 110 GLY A C 1
ATOM 804 O O . GLY A 1 110 ? 3.908 -13.989 -8.293 1.00 92.44 110 GLY A O 1
ATOM 805 N N . VAL A 1 111 ? 5.640 -12.677 -8.848 1.00 93.00 111 VAL A N 1
ATOM 806 C CA . VAL A 1 111 ? 5.819 -12.156 -7.488 1.00 93.00 111 VAL A CA 1
ATOM 807 C C . VAL A 1 111 ? 4.592 -11.340 -7.100 1.00 93.00 111 VAL A C 1
ATOM 809 O O . VAL A 1 111 ? 4.097 -10.513 -7.859 1.00 93.00 111 VAL A O 1
ATOM 812 N N . THR A 1 112 ? 4.086 -11.544 -5.885 1.00 95.81 112 THR A N 1
ATOM 813 C CA . THR A 1 112 ? 2.960 -10.765 -5.361 1.00 95.81 112 THR A CA 1
ATOM 814 C C . THR A 1 112 ? 3.418 -9.868 -4.223 1.00 95.81 112 THR A C 1
ATOM 816 O O . THR A 1 112 ? 4.045 -10.310 -3.260 1.00 95.81 112 THR A O 1
ATOM 819 N N . ARG A 1 113 ? 3.082 -8.582 -4.319 1.00 97.25 113 ARG A N 1
ATOM 820 C CA . ARG A 1 113 ? 3.259 -7.610 -3.239 1.00 97.25 113 ARG A CA 1
ATOM 821 C C . ARG A 1 113 ? 1.926 -7.376 -2.558 1.00 97.25 113 ARG A C 1
ATOM 823 O O . ARG A 1 113 ? 0.907 -7.221 -3.223 1.00 97.25 113 ARG A O 1
ATOM 830 N N . ALA A 1 114 ? 1.939 -7.370 -1.230 1.00 98.19 114 ALA A N 1
ATOM 831 C CA . ALA A 1 114 ? 0.726 -7.300 -0.435 1.00 98.19 114 ALA A CA 1
ATOM 832 C C . ALA A 1 114 ? 0.821 -6.224 0.642 1.00 98.19 114 ALA A C 1
ATOM 834 O O . ALA A 1 114 ? 1.886 -6.006 1.222 1.00 98.19 114 ALA A O 1
ATOM 835 N N . ALA A 1 115 ? -0.306 -5.578 0.921 1.00 98.44 115 ALA A N 1
ATOM 836 C CA . ALA A 1 115 ? -0.470 -4.694 2.063 1.00 98.44 115 ALA A CA 1
ATOM 837 C C . ALA A 1 115 ? -1.722 -5.066 2.850 1.00 98.44 115 ALA A C 1
ATOM 839 O O . ALA A 1 115 ? -2.731 -5.453 2.263 1.00 98.44 115 ALA A O 1
ATOM 840 N N . LYS A 1 116 ? -1.660 -4.926 4.173 1.00 98.50 116 LYS A N 1
ATOM 841 C CA . LYS A 1 116 ? -2.747 -5.292 5.084 1.00 98.50 116 LYS A CA 1
ATOM 842 C C . LYS A 1 116 ? -3.131 -4.128 5.976 1.00 98.50 116 LYS A C 1
ATOM 844 O O . LYS A 1 116 ? -2.268 -3.397 6.459 1.00 98.50 116 LYS A O 1
ATOM 849 N N . TYR A 1 117 ? -4.430 -3.985 6.202 1.00 98.44 117 TYR A N 1
ATOM 850 C CA . TYR A 1 117 ? -4.987 -3.035 7.148 1.00 98.44 117 TYR A CA 1
ATOM 851 C C . TYR A 1 117 ? -4.873 -3.576 8.578 1.00 98.44 117 TYR A C 1
ATOM 853 O O . TYR A 1 117 ? -5.388 -4.647 8.901 1.00 98.44 117 TYR A O 1
ATOM 861 N N . LEU A 1 118 ? -4.203 -2.812 9.436 1.00 97.56 118 LEU A N 1
ATOM 862 C CA . LEU A 1 118 ? -3.864 -3.149 10.819 1.00 97.56 118 LEU A CA 1
ATOM 863 C C . LEU A 1 118 ? -4.602 -2.239 11.819 1.00 97.56 118 LEU A C 1
ATOM 865 O O . LEU A 1 118 ? -4.070 -1.877 12.868 1.00 97.56 118 LEU A O 1
ATOM 869 N N . GLY A 1 119 ? -5.832 -1.833 11.491 1.00 95.88 119 GLY A N 1
ATOM 870 C CA . GLY A 1 119 ? -6.647 -0.981 12.358 1.00 95.88 119 GLY A CA 1
ATOM 871 C C . GLY A 1 119 ? -6.098 0.444 12.456 1.00 95.88 119 GLY A C 1
ATOM 872 O O . GLY A 1 119 ? -5.798 1.083 11.448 1.00 95.88 119 GLY A O 1
ATOM 873 N 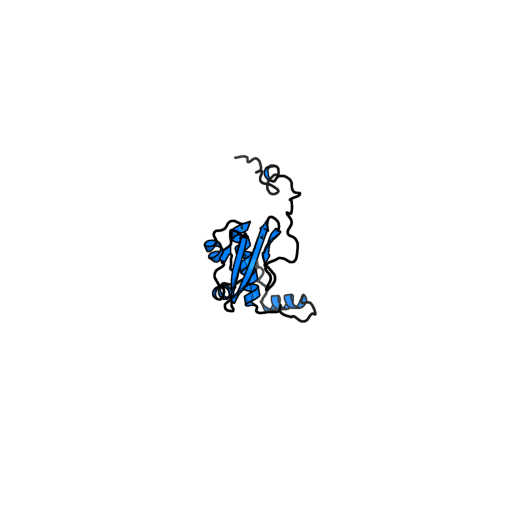N . SER A 1 120 ? -5.926 0.940 13.681 1.00 95.00 120 SER A N 1
ATOM 874 C CA . SER A 1 120 ? -5.393 2.282 13.974 1.00 95.00 120 SER A CA 1
ATOM 875 C C . SER A 1 120 ? -3.959 2.517 13.480 1.00 95.00 120 SER A C 1
ATOM 877 O O . SER A 1 120 ? -3.503 3.653 13.462 1.00 95.00 120 SER A O 1
ATOM 879 N N . GLN A 1 121 ? -3.233 1.460 13.101 1.00 95.75 121 GLN A N 1
ATOM 880 C CA . GLN A 1 121 ? -1.895 1.566 12.503 1.00 95.75 121 GLN A CA 1
ATOM 881 C C . GLN A 1 121 ? -1.930 1.657 10.967 1.00 95.75 121 GLN A C 1
ATOM 883 O O . GLN A 1 121 ? -0.886 1.716 10.323 1.00 95.75 121 GLN A O 1
ATOM 888 N N . GLY A 1 122 ? -3.127 1.702 10.374 1.00 97.00 122 GLY A N 1
ATOM 889 C CA . GLY A 1 122 ? -3.324 1.901 8.943 1.00 97.00 122 GLY A CA 1
ATOM 890 C C . GLY A 1 122 ? -2.941 0.687 8.099 1.00 97.00 122 GLY A C 1
ATOM 891 O O . GLY A 1 122 ? -2.975 -0.450 8.565 1.00 97.00 122 GLY A O 1
ATOM 892 N N . CYS A 1 123 ? -2.623 0.929 6.826 1.00 97.88 123 CYS A N 1
ATOM 893 C CA . CYS A 1 123 ? -2.194 -0.110 5.893 1.00 97.88 123 CYS A CA 1
ATOM 894 C C . CYS A 1 123 ? -0.675 -0.178 5.772 1.00 97.88 123 CYS A C 1
ATOM 896 O O . CYS A 1 123 ? -0.027 0.829 5.475 1.00 97.88 123 CYS A O 1
ATOM 898 N N . VAL A 1 124 ? -0.134 -1.384 5.929 1.00 97.88 124 VAL A N 1
ATOM 899 C CA . VAL A 1 124 ? 1.306 -1.652 5.892 1.00 97.88 124 VAL A CA 1
ATOM 900 C C . VAL A 1 124 ? 1.603 -2.726 4.855 1.00 97.88 124 VAL A C 1
ATOM 902 O O . VAL A 1 124 ? 0.936 -3.760 4.818 1.00 97.88 124 VAL A O 1
ATOM 905 N N . THR A 1 125 ? 2.599 -2.473 4.006 1.00 97.25 125 THR A N 1
ATOM 906 C CA . THR A 1 125 ? 3.102 -3.453 3.038 1.00 97.25 125 THR A CA 1
ATOM 907 C C . THR A 1 125 ? 3.967 -4.494 3.734 1.00 97.25 125 THR A C 1
ATOM 909 O O . THR A 1 125 ? 4.782 -4.153 4.590 1.00 97.25 125 THR A O 1
ATOM 912 N N . PHE A 1 126 ? 3.838 -5.756 3.338 1.00 96.94 126 PHE A N 1
ATOM 913 C CA . PHE A 1 126 ? 4.720 -6.812 3.822 1.00 96.94 126 PHE A CA 1
ATOM 914 C C . PHE A 1 126 ? 6.112 -6.730 3.184 1.00 96.94 126 PHE A C 1
ATOM 916 O O . PHE A 1 126 ? 6.245 -6.266 2.041 1.00 96.94 126 PHE A O 1
ATOM 923 N N . PRO A 1 127 ? 7.162 -7.207 3.875 1.00 93.44 127 PRO A N 1
ATOM 924 C CA . PRO A 1 127 ? 8.458 -7.449 3.252 1.00 93.44 127 PRO A CA 1
ATOM 925 C C . PRO A 1 127 ? 8.341 -8.349 2.010 1.00 93.44 127 PRO A C 1
ATOM 927 O O . PRO A 1 127 ? 7.311 -8.975 1.749 1.00 93.44 127 PRO A O 1
ATOM 930 N N . ILE A 1 128 ? 9.368 -8.354 1.164 1.00 89.12 128 ILE A N 1
ATOM 931 C CA . ILE A 1 128 ? 9.396 -9.223 -0.022 1.00 89.12 128 ILE A CA 1
ATOM 932 C C . ILE A 1 128 ? 9.444 -10.682 0.437 1.00 89.12 128 ILE A C 1
ATOM 934 O O . ILE A 1 128 ? 10.258 -11.019 1.284 1.00 89.12 128 ILE A O 1
ATOM 938 N N . GLY A 1 129 ? 8.555 -11.521 -0.105 1.00 88.06 129 GLY A N 1
ATOM 939 C CA . GLY A 1 129 ? 8.463 -12.947 0.234 1.00 88.06 129 GLY A CA 1
ATOM 940 C C . GLY A 1 129 ? 7.715 -13.271 1.532 1.00 88.06 129 GLY A C 1
ATOM 941 O O . GLY A 1 129 ? 7.455 -14.439 1.793 1.00 88.06 129 GLY A O 1
ATOM 942 N N . GLU A 1 130 ? 7.321 -12.262 2.307 1.00 93.69 130 GLU A N 1
ATOM 943 C CA . GLU A 1 130 ? 6.697 -12.444 3.619 1.00 93.69 130 GLU A CA 1
ATOM 944 C C . GLU A 1 130 ? 5.179 -12.219 3.585 1.00 93.69 130 GLU A C 1
ATOM 946 O O . GLU A 1 130 ? 4.645 -11.479 2.752 1.00 93.69 130 GLU A O 1
ATOM 951 N N . ASN A 1 131 ? 4.476 -12.818 4.547 1.00 92.88 131 ASN A N 1
ATOM 952 C CA . ASN A 1 131 ? 3.028 -12.665 4.749 1.00 92.88 131 ASN A CA 1
ATOM 953 C C . ASN A 1 131 ? 2.665 -11.967 6.075 1.00 92.88 131 ASN A C 1
ATOM 955 O O . ASN A 1 131 ? 1.493 -11.928 6.464 1.00 92.88 131 ASN A O 1
ATOM 959 N N . ALA A 1 132 ? 3.664 -11.413 6.763 1.00 93.56 132 ALA A N 1
ATOM 960 C CA . ALA A 1 132 ? 3.520 -10.737 8.042 1.00 93.56 132 ALA A CA 1
ATOM 961 C C . ALA A 1 132 ? 4.392 -9.476 8.108 1.00 93.56 132 ALA A C 1
ATOM 963 O O . ALA A 1 132 ? 5.296 -9.262 7.303 1.00 93.56 132 ALA A O 1
ATOM 964 N N . VAL A 1 133 ? 4.096 -8.618 9.083 1.00 95.06 133 VAL A N 1
ATOM 965 C CA . VAL A 1 133 ? 4.923 -7.455 9.420 1.00 95.06 133 VAL A CA 1
ATOM 966 C C . VAL A 1 133 ? 5.931 -7.816 10.514 1.00 95.06 133 VAL A C 1
ATOM 968 O O . VAL A 1 133 ? 5.661 -8.670 11.354 1.00 95.06 133 VAL A O 1
ATOM 971 N N . ASN A 1 134 ? 7.060 -7.106 10.565 1.00 95.62 134 ASN A N 1
ATOM 972 C CA . ASN A 1 134 ? 8.144 -7.349 11.532 1.00 95.62 134 ASN A CA 1
ATOM 973 C C . ASN A 1 134 ? 7.883 -6.742 12.925 1.00 95.62 134 ASN A C 1
ATOM 975 O O . ASN A 1 134 ? 8.810 -6.447 13.675 1.00 95.62 134 ASN A O 1
ATOM 979 N N . PHE A 1 135 ? 6.619 -6.502 13.266 1.00 95.19 135 PHE A N 1
ATOM 980 C CA . PHE A 1 135 ? 6.197 -5.984 14.562 1.00 95.19 135 PHE A CA 1
ATOM 981 C C . PHE A 1 135 ? 4.842 -6.583 14.937 1.00 95.19 135 PHE A C 1
ATOM 983 O O . PHE A 1 135 ? 4.083 -7.011 14.072 1.00 95.19 135 PHE A O 1
ATOM 990 N N . LYS A 1 136 ? 4.505 -6.591 16.229 1.00 96.25 136 LYS A N 1
ATOM 991 C CA . LYS A 1 136 ? 3.172 -6.997 16.687 1.00 96.25 136 LYS A CA 1
ATOM 992 C C . LYS A 1 136 ? 2.200 -5.824 16.522 1.00 96.25 136 LYS A C 1
ATOM 994 O O . LYS A 1 136 ? 2.411 -4.806 17.185 1.00 96.25 136 LYS A O 1
ATOM 999 N N . PRO A 1 137 ? 1.143 -5.934 15.696 1.00 95.69 137 PRO A N 1
ATOM 1000 C CA . PRO A 1 137 ? 0.172 -4.859 15.574 1.00 95.69 137 PRO A CA 1
ATOM 1001 C C . PRO A 1 137 ? -0.540 -4.598 16.902 1.00 95.69 137 PRO A C 1
ATOM 1003 O O . PRO A 1 137 ? -0.890 -5.533 17.628 1.00 95.69 137 PRO A O 1
ATOM 1006 N N . VAL A 1 138 ? -0.762 -3.325 17.213 1.00 96.12 138 VAL A N 1
ATOM 1007 C CA . VAL A 1 138 ? -1.435 -2.876 18.434 1.00 96.12 138 VAL A CA 1
ATOM 1008 C C . VAL A 1 138 ? -2.477 -1.816 18.110 1.00 96.12 138 VAL A C 1
ATOM 1010 O O . VAL A 1 138 ? -2.299 -0.987 17.217 1.00 96.12 138 VAL A O 1
ATOM 1013 N N . ALA A 1 139 ? -3.564 -1.815 18.879 1.00 95.50 139 ALA A N 1
ATOM 1014 C CA . ALA A 1 139 ? -4.527 -0.727 18.839 1.00 95.50 139 ALA A CA 1
ATOM 1015 C C . ALA A 1 139 ? -3.911 0.524 19.488 1.00 95.50 139 ALA A C 1
ATOM 1017 O O . ALA A 1 139 ? -3.642 0.555 20.689 1.00 95.50 139 ALA A O 1
ATOM 1018 N N . VAL A 1 140 ? -3.703 1.558 18.683 1.00 93.94 140 VAL A N 1
ATOM 1019 C CA . VAL A 1 140 ? -3.270 2.888 19.103 1.00 93.94 140 VAL A CA 1
ATOM 1020 C C . VAL A 1 140 ? -4.521 3.661 19.492 1.00 93.94 140 VAL A C 1
ATOM 1022 O O . VAL A 1 140 ? -5.346 4.000 18.644 1.00 93.94 140 VAL A O 1
ATOM 1025 N N . LYS A 1 141 ? -4.681 3.903 20.793 1.00 93.31 141 LYS A N 1
ATOM 1026 C CA . LYS A 1 141 ? -5.799 4.683 21.324 1.00 93.31 141 LYS A CA 1
ATOM 1027 C C . LYS A 1 141 ? -5.466 6.170 21.264 1.00 93.31 141 LYS A C 1
ATOM 1029 O O . LYS A 1 141 ? -4.363 6.569 21.642 1.00 93.31 141 LYS A O 1
ATOM 1034 N N . SER A 1 142 ? -6.424 6.975 20.811 1.00 90.88 142 SER A N 1
ATOM 1035 C CA . SER A 1 142 ? -6.307 8.430 20.885 1.00 90.88 142 SER A CA 1
ATOM 1036 C C . SER A 1 142 ? -6.227 8.876 22.347 1.00 90.88 142 SER A C 1
ATOM 1038 O O . SER A 1 142 ? -6.877 8.294 23.214 1.00 90.88 142 SER A O 1
ATOM 1040 N N . ARG A 1 143 ? -5.420 9.907 22.607 1.00 94.00 143 ARG A N 1
ATOM 1041 C CA . ARG A 1 143 ? -5.421 10.659 23.874 1.00 94.00 143 ARG A CA 1
ATOM 1042 C C . ARG A 1 143 ? -6.114 12.015 23.733 1.00 94.00 143 ARG A C 1
ATOM 1044 O O . ARG A 1 143 ? -6.078 12.806 24.667 1.00 94.00 143 ARG A O 1
ATOM 1051 N N . LEU A 1 144 ? -6.664 12.295 22.552 1.00 92.75 144 LEU A N 1
ATOM 1052 C CA . LEU A 1 144 ? -7.437 13.502 22.309 1.00 92.75 144 LEU A CA 1
ATOM 1053 C C . LEU A 1 144 ? -8.818 13.370 22.967 1.00 92.75 144 LEU A C 1
ATOM 1055 O O . LEU A 1 144 ? -9.310 12.241 23.093 1.00 92.75 144 LEU A O 1
ATOM 1059 N N . PRO A 1 145 ? -9.429 14.494 23.374 1.00 93.94 145 PRO A N 1
ATOM 1060 C CA . PRO A 1 145 ? -10.825 14.536 23.793 1.00 93.94 145 PRO A CA 1
ATOM 1061 C C . PRO A 1 145 ? -11.774 14.014 22.708 1.00 93.94 145 PRO A C 1
ATOM 1063 O O . PRO A 1 145 ? -11.386 13.830 21.551 1.00 93.94 145 PRO A O 1
ATOM 1066 N N . ASP A 1 146 ? -13.027 13.771 23.092 1.00 93.06 146 ASP A N 1
ATOM 1067 C CA . ASP A 1 146 ? -14.084 13.446 22.136 1.00 93.06 146 ASP A CA 1
ATOM 1068 C C . ASP A 1 146 ? -14.234 14.610 21.137 1.00 93.06 146 ASP A C 1
ATOM 1070 O O . ASP A 1 146 ? -14.525 15.731 21.573 1.00 93.06 146 ASP A O 1
ATOM 1074 N N . PRO A 1 147 ? -14.046 14.384 19.821 1.00 94.12 147 PRO A N 1
ATOM 1075 C CA . PRO A 1 147 ? -14.165 15.449 18.830 1.00 94.12 147 PRO A CA 1
ATOM 1076 C C . PRO A 1 147 ? -15.546 16.117 18.856 1.00 94.12 147 PRO A C 1
ATOM 1078 O O . PRO A 1 147 ? -15.631 17.312 18.588 1.00 94.12 147 PRO A O 1
ATOM 1081 N N . GLY A 1 148 ? -16.609 15.416 19.267 1.00 95.00 148 GLY A N 1
ATOM 1082 C CA . GLY A 1 148 ? -17.949 15.993 19.421 1.00 95.00 148 GLY A CA 1
ATOM 1083 C C . GLY A 1 148 ? -18.085 17.010 20.562 1.00 95.00 148 GLY A C 1
ATOM 1084 O O . GLY A 1 148 ? -19.135 17.633 20.689 1.00 95.00 148 GLY A O 1
ATOM 1085 N N . THR A 1 149 ? -17.048 17.181 21.387 1.00 94.31 149 THR A N 1
ATOM 1086 C CA . THR A 1 149 ? -17.001 18.138 22.511 1.00 94.31 149 THR A CA 1
ATOM 1087 C C . THR A 1 149 ? -16.020 19.290 22.295 1.00 94.31 149 THR A C 1
ATOM 1089 O O . THR A 1 149 ? -15.951 20.206 23.112 1.00 94.31 149 THR A O 1
ATOM 1092 N N . GLU A 1 150 ? -15.277 19.266 21.191 1.00 95.31 150 GLU A N 1
ATOM 1093 C CA . GLU A 1 150 ? -14.240 20.242 20.867 1.00 95.31 150 GLU A CA 1
ATOM 1094 C C . GLU A 1 150 ? -14.703 21.137 19.712 1.00 95.31 150 GLU A C 1
ATOM 1096 O O . GLU A 1 150 ? -15.298 20.668 18.740 1.00 95.31 150 GLU A O 1
ATOM 1101 N N . LEU A 1 151 ? -14.438 22.442 19.814 1.00 93.75 151 LEU A N 1
ATOM 1102 C CA . LEU A 1 151 ? -14.776 23.402 18.761 1.00 93.75 151 LEU A CA 1
ATOM 1103 C C . LEU A 1 151 ? -13.903 23.194 17.521 1.00 93.75 151 LEU A C 1
ATOM 1105 O O . LEU A 1 151 ? -12.704 22.917 17.617 1.00 93.75 151 LEU A O 1
ATOM 1109 N N . TRP A 1 152 ? -14.478 23.424 16.344 1.00 91.31 152 TRP A N 1
ATOM 1110 C CA . TRP A 1 152 ? -13.721 23.535 15.101 1.00 91.31 152 TRP A CA 1
ATOM 1111 C C . TRP A 1 152 ? -12.638 24.626 15.233 1.00 91.31 152 TRP A C 1
ATOM 1113 O O . TRP A 1 152 ? -12.943 25.723 15.714 1.00 91.31 152 TRP A O 1
ATOM 1123 N N . PRO A 1 153 ? -11.380 24.386 14.805 1.00 92.69 153 PRO A N 1
ATOM 1124 C CA . PRO A 1 153 ? -10.901 23.262 13.988 1.00 92.69 153 PRO A CA 1
ATOM 1125 C C . PRO A 1 153 ? -10.350 22.056 14.769 1.00 92.69 153 PRO A C 1
ATOM 1127 O O . PRO A 1 153 ? -9.821 21.135 14.151 1.00 92.69 153 PRO A O 1
ATOM 1130 N N . MET A 1 154 ? -10.413 22.064 16.103 1.00 93.75 154 MET A N 1
ATOM 1131 C CA . MET A 1 154 ? -9.857 20.984 16.931 1.00 93.75 154 MET A CA 1
ATOM 1132 C C . MET A 1 154 ? -10.819 19.806 17.122 1.00 93.75 154 MET A C 1
ATOM 1134 O O . MET A 1 154 ? -10.361 18.699 17.403 1.00 93.75 154 MET A O 1
ATOM 1138 N N . GLY A 1 155 ? -12.119 20.027 16.931 1.00 93.25 155 GLY A N 1
ATOM 1139 C CA . GLY A 1 155 ? -13.148 18.993 16.898 1.00 93.25 155 GLY A CA 1
ATOM 1140 C C . GLY A 1 155 ? -14.291 19.328 15.949 1.00 93.25 155 GLY A C 1
ATOM 1141 O O . GLY A 1 155 ? -14.182 20.210 15.095 1.00 93.25 155 GLY A O 1
ATOM 1142 N N . ASP A 1 156 ? -15.389 18.605 16.117 1.00 95.12 156 ASP A N 1
ATOM 1143 C CA . ASP A 1 156 ? -16.538 18.603 15.216 1.00 95.12 156 ASP A CA 1
ATOM 1144 C C . ASP A 1 156 ? -17.639 19.586 15.657 1.00 95.12 156 ASP A C 1
ATOM 1146 O O . ASP A 1 156 ? -18.620 19.773 14.931 1.00 95.12 156 ASP A O 1
ATOM 1150 N N . MET A 1 157 ? -17.512 20.242 16.823 1.00 93.50 157 MET A N 1
ATOM 1151 C CA . MET A 1 157 ? -18.480 21.263 17.229 1.00 93.50 157 MET A CA 1
ATOM 1152 C C . MET A 1 157 ? -18.297 22.527 16.393 1.00 93.50 157 MET A C 1
ATOM 1154 O O . MET A 1 157 ? -17.294 23.238 16.492 1.00 93.50 157 MET A O 1
ATOM 1158 N N . LEU A 1 158 ? -19.306 22.852 15.593 1.00 88.56 158 LEU A N 1
ATOM 1159 C CA . LEU A 1 158 ? -19.331 24.105 14.852 1.00 88.56 158 LEU A CA 1
ATOM 1160 C C . LEU A 1 158 ? -19.431 25.296 15.821 1.00 88.56 158 LEU A C 1
ATOM 1162 O O . LEU A 1 158 ? -20.134 25.207 16.832 1.00 88.56 158 LEU A O 1
ATOM 1166 N N . PRO A 1 159 ? -18.777 26.432 15.518 1.00 82.06 159 PRO A N 1
ATOM 1167 C CA . PRO A 1 159 ? -19.030 27.666 16.242 1.00 82.06 159 PRO A CA 1
ATOM 1168 C C . PRO A 1 159 ? -20.527 28.004 16.172 1.00 82.06 159 PRO A C 1
ATOM 1170 O O . PRO A 1 159 ? -21.148 27.762 15.131 1.00 82.06 159 PRO A O 1
ATOM 1173 N N . PRO A 1 160 ? -21.119 28.592 17.225 1.00 76.38 160 PRO A N 1
ATOM 1174 C CA . PRO A 1 160 ? -22.461 29.137 17.123 1.00 76.38 160 PRO A CA 1
ATOM 1175 C C . PRO A 1 160 ? -22.473 30.189 16.008 1.00 76.38 160 PRO A C 1
ATOM 1177 O O . PRO A 1 160 ? -21.822 31.228 16.112 1.00 76.38 160 PRO A O 1
ATOM 1180 N N . GLY A 1 161 ? -23.159 29.889 14.907 1.00 70.31 161 GLY A N 1
ATOM 1181 C CA . GLY A 1 161 ? -23.324 30.826 13.807 1.00 70.31 161 GLY A CA 1
ATOM 1182 C C . GLY A 1 161 ? -24.385 31.859 14.162 1.00 70.31 161 GLY A C 1
ATOM 1183 O O . GLY A 1 161 ? -25.518 31.488 14.462 1.00 70.31 161 GLY A O 1
ATOM 1184 N N . ASN A 1 162 ? -24.052 33.148 14.070 1.00 61.00 162 ASN A N 1
ATOM 1185 C CA . ASN A 1 162 ? -25.078 34.122 13.716 1.00 61.00 162 ASN A CA 1
ATOM 1186 C C . ASN A 1 162 ? -25.445 33.829 12.258 1.00 61.00 162 ASN A C 1
ATOM 1188 O O . ASN A 1 162 ? -24.629 34.063 11.365 1.00 61.00 162 ASN A O 1
ATOM 1192 N N . MET A 1 163 ? -26.626 33.242 12.052 1.00 49.41 163 MET A N 1
ATOM 1193 C CA . MET A 1 163 ? -27.311 33.328 10.762 1.00 49.41 163 MET A CA 1
ATOM 1194 C C . MET A 1 163 ? -27.608 34.788 10.427 1.00 49.41 163 MET A C 1
ATOM 1196 O O . MET A 1 163 ? -27.905 35.554 11.374 1.00 49.41 163 MET A O 1
#

Radius of gyration: 28.41 Å; chains: 1; bounding box: 56×104×51 Å

Foldseek 3Di:
DDDDDDDDDDDDPPPDPPDPDDDDPVRVVVVVVVPDDPDDDDDDDDDPLLQLLQLLQQQLLQVCPVVNHDSVCSVVPPSCPSANPVSVVQKDRWDQDPVQSKIWIAGPVRFIWMWHQLDPVGIDTDDGPDPDHPDDRDDDDDPDPALCVDEPPSHDDDDPDPD

Secondary structure (DSSP, 8-state):
--------------------PPPPHHHHHHHHHHT--SS---PPSS-HHHHHHHHHHHHHHHHHHTS---HHHHHHHTGGGTS-HHHHTTSPPPEEETTTTEEEEE-TTS-EEEEEE-GGG-EEEPPTT-SS-SS--------SPPGGGSBTTTSSB------

pLDDT: mean 88.36, std 15.68, range [34.22, 98.69]

Sequence (163 aa):
MNKCLLVTILVALTGATAAAQAPTKDALIARAKSFELDTPYVPPPGDPLTHHAAGYAKVMCSAVFMTGLAPDFAVANVGFFTASYGHRARLGMPVIDRANKAVHVTLPDGVTRAAKYLGSQGCVTFPIGENAVNFKPVAVKSRLPDPGTELWPMGDMLPPGNM